Protein AF-A0A963FHF5-F1 (afdb_monomer_lite)

Structure (mmCIF, N/CA/C/O backbone):
data_AF-A0A963FHF5-F1
#
_entry.id   AF-A0A963FHF5-F1
#
loop_
_atom_site.group_PDB
_atom_site.id
_atom_site.type_symbol
_atom_site.label_atom_id
_atom_site.label_alt_id
_atom_site.label_comp_id
_atom_site.label_asym_id
_atom_site.label_entity_id
_atom_site.label_seq_id
_atom_site.pdbx_PDB_ins_code
_atom_site.Cartn_x
_atom_site.Cartn_y
_atom_site.Cartn_z
_atom_site.occupancy
_atom_site.B_iso_or_equiv
_atom_site.auth_seq_id
_atom_site.auth_comp_id
_atom_site.auth_asym_id
_atom_site.auth_atom_id
_atom_site.pdbx_PDB_model_num
ATOM 1 N N . GLN A 1 1 ? -2.229 -3.107 -18.984 1.00 86.12 1 GLN A N 1
ATOM 2 C CA . GLN A 1 1 ? -1.618 -2.861 -20.307 1.00 86.12 1 GLN A CA 1
ATOM 3 C C . GLN A 1 1 ? -2.507 -1.988 -21.188 1.00 86.12 1 GLN A C 1
ATOM 5 O O . GLN A 1 1 ? -2.006 -0.973 -21.640 1.00 86.12 1 GLN A O 1
ATOM 10 N N . SER A 1 2 ? -3.808 -2.278 -21.347 1.00 92.94 2 SER A N 1
ATOM 11 C CA . SER A 1 2 ? -4.720 -1.507 -22.222 1.00 92.94 2 SER A CA 1
ATOM 12 C C . SER A 1 2 ? -4.645 0.017 -22.055 1.00 92.94 2 SER A C 1
ATOM 14 O O . SER A 1 2 ? -4.390 0.707 -23.026 1.00 92.94 2 SER A O 1
ATOM 16 N N . VAL A 1 3 ? -4.730 0.542 -20.825 1.00 92.06 3 VAL A N 1
ATOM 17 C CA . VAL A 1 3 ? -4.651 2.000 -20.576 1.00 92.06 3 VAL A CA 1
ATOM 18 C C . VAL A 1 3 ? -3.337 2.621 -21.073 1.00 92.06 3 VAL A C 1
ATOM 20 O O . VAL A 1 3 ? -3.335 3.737 -21.578 1.00 92.06 3 VAL A O 1
ATOM 23 N N . ALA A 1 4 ? -2.213 1.910 -20.944 1.00 93.94 4 ALA A N 1
ATOM 24 C CA . ALA A 1 4 ? -0.923 2.398 -21.427 1.00 93.94 4 ALA A CA 1
ATOM 25 C C . ALA A 1 4 ? -0.841 2.334 -22.962 1.00 93.94 4 ALA A C 1
ATOM 27 O O . ALA A 1 4 ? -0.372 3.284 -23.582 1.00 93.94 4 ALA A O 1
ATOM 28 N N . HIS A 1 5 ? -1.368 1.269 -23.570 1.00 94.81 5 HIS A N 1
ATOM 29 C CA . HIS A 1 5 ? -1.473 1.155 -25.024 1.00 94.81 5 HIS A CA 1
ATOM 30 C C . HIS A 1 5 ? -2.346 2.266 -25.627 1.00 94.81 5 HIS A C 1
ATOM 32 O O . HIS A 1 5 ? -1.937 2.924 -26.579 1.00 94.81 5 HIS A O 1
ATOM 38 N N . ASP A 1 6 ? -3.507 2.540 -25.031 1.00 96.25 6 ASP A N 1
ATOM 39 C CA . ASP A 1 6 ? -4.416 3.604 -25.476 1.00 96.25 6 ASP A CA 1
ATOM 40 C C . ASP A 1 6 ? -3.791 5.002 -25.323 1.00 96.25 6 ASP A C 1
ATOM 42 O O . ASP A 1 6 ? -4.096 5.912 -26.091 1.00 96.25 6 ASP A O 1
ATOM 46 N N . ALA A 1 7 ? -2.868 5.164 -24.369 1.00 94.81 7 ALA A N 1
ATOM 47 C CA . ALA A 1 7 ? -2.055 6.367 -24.202 1.00 94.81 7 ALA A CA 1
ATOM 48 C C . ALA A 1 7 ? -0.838 6.435 -25.154 1.00 94.81 7 ALA A C 1
ATOM 50 O O . ALA A 1 7 ? -0.052 7.379 -25.069 1.00 94.81 7 ALA A O 1
ATOM 51 N N . GLY A 1 8 ? -0.673 5.463 -26.057 1.00 96.56 8 GLY A N 1
ATOM 52 C CA . GLY A 1 8 ? 0.384 5.431 -27.071 1.00 96.56 8 GLY A CA 1
ATOM 53 C C . GLY A 1 8 ? 1.693 4.773 -26.628 1.00 96.56 8 GLY A C 1
ATOM 54 O O . GLY A 1 8 ? 2.691 4.881 -27.339 1.00 96.56 8 GLY A O 1
ATOM 55 N N . PHE A 1 9 ? 1.721 4.098 -25.476 1.00 95.38 9 PHE A N 1
ATOM 56 C CA . PHE A 1 9 ? 2.896 3.350 -25.033 1.00 95.38 9 PHE A CA 1
ATOM 57 C C . PHE A 1 9 ? 2.914 1.943 -25.624 1.00 95.38 9 PHE A C 1
ATOM 59 O O . PHE A 1 9 ? 1.906 1.236 -25.635 1.00 95.38 9 PHE A O 1
ATOM 66 N N . TYR A 1 10 ? 4.102 1.491 -26.018 1.00 95.00 10 TYR A N 1
ATOM 67 C CA . TYR A 1 10 ? 4.340 0.075 -26.256 1.00 95.00 10 TYR A CA 1
ATOM 68 C C . TYR A 1 10 ? 4.416 -0.645 -24.913 1.00 95.00 10 TYR A C 1
ATOM 70 O O . TYR A 1 10 ? 5.153 -0.236 -24.016 1.00 95.00 10 TYR A O 1
ATOM 78 N N . THR A 1 11 ? 3.625 -1.702 -24.762 1.00 95.44 11 THR A N 1
ATOM 79 C CA . THR A 1 11 ? 3.598 -2.500 -23.538 1.00 95.44 11 THR A CA 1
ATOM 80 C C . THR A 1 11 ? 3.997 -3.922 -23.840 1.00 95.44 11 THR A C 1
ATOM 82 O O . THR A 1 11 ? 3.507 -4.496 -24.809 1.00 95.44 11 THR A O 1
ATOM 85 N N . ASP A 1 12 ? 4.770 -4.507 -22.939 1.00 95.25 12 ASP A N 1
ATOM 86 C CA . ASP A 1 12 ? 5.044 -5.934 -22.922 1.00 95.25 12 ASP A CA 1
ATOM 87 C C . ASP A 1 12 ? 4.744 -6.521 -21.533 1.00 95.25 12 ASP A C 1
ATOM 89 O O . ASP A 1 12 ? 4.427 -5.783 -20.589 1.00 95.25 12 ASP A O 1
ATOM 93 N N . PHE A 1 13 ? 4.750 -7.846 -21.422 1.00 94.88 13 PHE A N 1
ATOM 94 C CA . PHE A 1 13 ? 4.593 -8.588 -20.179 1.00 94.88 13 PHE A CA 1
ATOM 95 C C . PHE A 1 13 ? 5.625 -9.711 -20.112 1.00 94.88 13 PHE A C 1
ATOM 97 O O . PHE A 1 13 ? 5.754 -10.507 -21.037 1.00 94.88 13 PHE A O 1
ATOM 104 N N . CYS A 1 14 ? 6.282 -9.824 -18.965 1.00 95.81 14 CYS A N 1
ATOM 105 C CA . CYS A 1 14 ? 7.070 -10.992 -18.605 1.00 95.81 14 CYS A CA 1
ATOM 106 C C . CYS A 1 14 ? 6.878 -11.296 -17.118 1.00 95.81 14 CYS A C 1
ATOM 108 O O . CYS A 1 14 ? 6.467 -10.425 -16.336 1.00 95.81 14 CYS A O 1
ATOM 110 N N . PHE A 1 15 ? 7.139 -12.541 -16.736 1.00 96.06 15 PHE A N 1
ATOM 111 C CA . PHE A 1 15 ? 7.211 -12.915 -15.331 1.00 96.06 15 PHE A CA 1
ATOM 112 C C . PHE A 1 15 ? 8.485 -12.343 -14.693 1.00 96.06 15 PHE A C 1
ATOM 114 O O . PHE A 1 15 ? 9.430 -11.958 -15.377 1.00 96.06 15 PHE A O 1
ATOM 121 N N . MET A 1 16 ? 8.503 -12.238 -13.361 1.00 91.75 16 MET A N 1
ATOM 122 C CA . MET A 1 16 ? 9.618 -11.604 -12.645 1.00 91.75 16 MET A CA 1
ATOM 123 C C . MET A 1 16 ? 10.953 -12.325 -12.875 1.00 91.75 16 MET A C 1
ATOM 125 O O . MET A 1 16 ? 11.986 -11.674 -12.966 1.00 91.75 16 MET A O 1
ATOM 129 N N . ASP A 1 17 ? 10.930 -13.651 -12.992 1.00 93.19 17 ASP A N 1
ATOM 130 C CA . ASP A 1 17 ? 12.099 -14.499 -13.247 1.00 93.19 17 ASP A CA 1
ATOM 131 C C . ASP A 1 17 ? 12.639 -14.388 -14.681 1.00 93.19 17 ASP A C 1
ATOM 133 O O . ASP A 1 17 ? 13.775 -14.773 -14.947 1.00 93.19 17 ASP A O 1
ATOM 137 N N . GLU A 1 18 ? 11.850 -13.826 -15.595 1.00 96.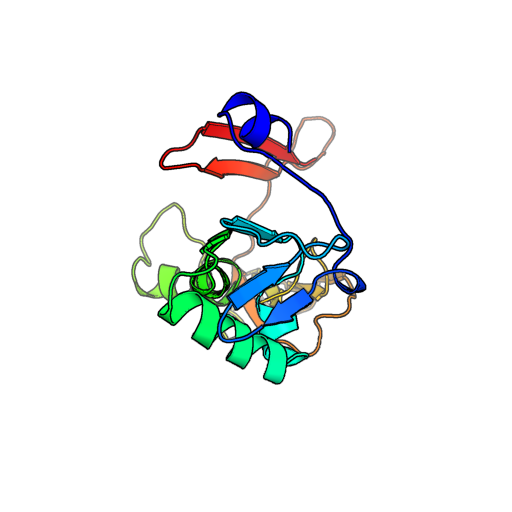62 18 GLU A N 1
ATOM 138 C CA . GLU A 1 18 ? 12.254 -13.540 -16.973 1.00 96.62 18 GLU A CA 1
ATOM 139 C C . GLU A 1 18 ? 12.808 -12.113 -17.138 1.00 96.62 18 GLU A C 1
ATOM 141 O O . GLU A 1 18 ? 13.397 -11.800 -18.175 1.00 96.62 18 GLU A O 1
ATOM 146 N N . ALA A 1 19 ? 12.610 -11.237 -16.146 1.00 96.31 19 ALA A N 1
ATOM 147 C CA . ALA A 1 19 ? 13.075 -9.858 -16.195 1.00 96.31 19 ALA A CA 1
ATOM 148 C C . ALA A 1 19 ? 14.598 -9.785 -16.007 1.00 96.31 19 ALA A C 1
ATOM 150 O O . ALA A 1 19 ? 15.161 -10.295 -15.037 1.00 96.31 19 ALA A O 1
ATOM 151 N N . GLY A 1 20 ? 15.271 -9.104 -16.933 1.00 96.88 20 GLY A N 1
ATOM 152 C CA . GLY A 1 20 ? 16.695 -8.806 -16.840 1.00 96.88 20 GLY A CA 1
ATOM 153 C C . GLY A 1 20 ? 16.937 -7.490 -16.110 1.00 96.88 20 GLY A C 1
ATOM 154 O O . GLY A 1 20 ? 16.198 -6.523 -16.290 1.00 96.88 20 GLY A O 1
ATOM 155 N N . PHE A 1 21 ? 18.008 -7.419 -15.324 1.00 97.12 21 PHE A N 1
ATOM 156 C CA . PHE A 1 21 ? 18.410 -6.192 -14.645 1.00 97.12 21 PHE A CA 1
ATOM 157 C C . PHE A 1 21 ? 19.893 -5.932 -14.891 1.00 97.12 21 PHE A C 1
ATOM 159 O O . PHE A 1 21 ? 20.732 -6.788 -14.621 1.00 97.12 21 PHE A O 1
ATOM 166 N N . ASP A 1 22 ? 20.220 -4.733 -15.359 1.00 96.50 22 ASP A N 1
ATOM 167 C CA . ASP A 1 22 ? 21.590 -4.255 -15.491 1.00 96.50 22 ASP A CA 1
ATOM 168 C C . ASP A 1 22 ? 21.706 -2.868 -14.854 1.00 96.50 22 ASP A C 1
ATOM 170 O O . ASP A 1 22 ? 20.957 -1.943 -15.168 1.00 96.50 22 ASP A O 1
ATOM 174 N N . GLN A 1 23 ? 22.655 -2.719 -13.932 1.00 94.56 23 GLN A N 1
ATOM 175 C CA . GLN A 1 23 ? 22.827 -1.498 -13.141 1.00 94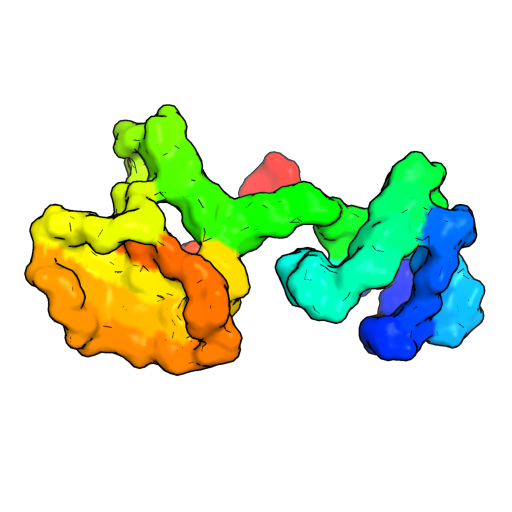.56 23 GLN A CA 1
ATOM 176 C C . GLN A 1 23 ? 23.255 -0.262 -13.957 1.00 94.56 23 GLN A C 1
ATOM 178 O O . GLN A 1 23 ? 23.197 0.858 -13.441 1.00 94.56 23 GLN A O 1
ATOM 183 N N . GLU A 1 24 ? 23.738 -0.450 -15.186 1.00 93.62 24 GLU A N 1
ATOM 184 C CA . GLU A 1 24 ? 24.128 0.625 -16.097 1.00 93.62 24 GLU A CA 1
ATOM 185 C C . GLU A 1 24 ? 23.057 0.875 -17.156 1.00 93.62 24 GLU A C 1
ATOM 187 O O . GLU A 1 24 ? 22.726 2.033 -17.416 1.00 93.62 24 GLU A O 1
ATOM 192 N N . ALA A 1 25 ? 22.501 -0.194 -17.728 1.00 95.25 25 ALA A N 1
ATOM 193 C CA . ALA A 1 25 ? 21.616 -0.114 -18.878 1.00 95.25 25 ALA A CA 1
ATOM 194 C C . ALA A 1 25 ? 20.123 -0.026 -18.518 1.00 95.25 25 ALA A C 1
ATOM 196 O O . ALA A 1 25 ? 19.418 0.725 -19.182 1.00 95.25 25 ALA A O 1
ATOM 197 N N . GLY A 1 26 ? 19.638 -0.695 -17.463 1.00 97.69 26 GLY A N 1
ATOM 198 C CA . GLY A 1 26 ? 18.233 -0.630 -17.033 1.00 97.69 26 GLY A CA 1
ATOM 199 C C . GLY A 1 26 ? 17.566 -1.990 -16.809 1.00 97.69 26 GLY A C 1
ATOM 200 O O . GLY A 1 26 ? 18.222 -2.978 -16.477 1.00 97.69 26 GLY A O 1
ATOM 201 N N . VAL A 1 27 ? 16.239 -2.023 -16.943 1.00 97.94 27 VAL A N 1
ATOM 202 C CA . VAL A 1 27 ? 15.424 -3.246 -16.830 1.00 97.94 27 VAL A CA 1
ATOM 203 C C . VAL A 1 27 ? 15.053 -3.751 -18.217 1.00 97.94 27 VAL A C 1
ATOM 205 O O . VAL A 1 27 ? 14.668 -2.960 -19.074 1.00 97.94 27 VAL A O 1
ATOM 208 N N . PHE A 1 28 ? 15.119 -5.061 -18.423 1.00 98.00 28 PHE A N 1
ATOM 209 C CA . PHE A 1 28 ? 14.851 -5.715 -19.698 1.00 98.00 28 PHE A CA 1
ATOM 210 C C . PHE A 1 28 ? 13.722 -6.732 -19.570 1.00 98.00 28 PHE A C 1
ATOM 212 O O . PHE A 1 28 ? 13.580 -7.386 -18.536 1.00 98.00 28 PHE A O 1
ATOM 219 N N . ASN A 1 29 ? 12.930 -6.885 -20.628 1.00 96.81 29 ASN A N 1
ATOM 220 C CA . ASN A 1 29 ? 11.989 -7.999 -20.737 1.00 96.81 29 ASN A CA 1
ATOM 221 C C . ASN A 1 29 ? 12.710 -9.309 -21.112 1.00 96.81 29 ASN A C 1
ATOM 223 O O . ASN A 1 29 ? 13.925 -9.344 -21.335 1.00 96.81 29 ASN A O 1
ATOM 227 N N . ARG A 1 30 ? 11.927 -10.382 -21.252 1.00 96.81 30 ARG A N 1
ATOM 228 C CA . ARG A 1 30 ? 12.402 -11.708 -21.672 1.00 96.81 30 ARG A CA 1
ATOM 229 C C . ARG A 1 30 ? 13.191 -11.689 -22.987 1.00 96.81 30 ARG A C 1
ATOM 231 O O . ARG A 1 30 ? 14.154 -12.437 -23.137 1.00 96.81 30 ARG A O 1
ATOM 238 N N . ASP A 1 31 ? 12.810 -10.813 -23.912 1.00 96.69 31 ASP A N 1
ATOM 239 C CA . ASP A 1 31 ? 13.404 -10.700 -25.247 1.00 96.69 31 ASP A CA 1
ATOM 240 C C . ASP A 1 31 ? 14.592 -9.713 -25.287 1.00 96.69 31 ASP A C 1
ATOM 242 O O . ASP A 1 31 ? 15.032 -9.306 -26.363 1.00 96.69 31 ASP A O 1
ATOM 246 N N . GLN A 1 32 ? 15.135 -9.338 -24.118 1.00 95.94 32 GLN A N 1
ATOM 247 C CA . GLN A 1 32 ? 16.272 -8.418 -23.953 1.00 95.94 32 GLN A CA 1
ATOM 248 C C . GLN A 1 32 ? 16.011 -6.999 -24.484 1.00 95.94 32 GLN A C 1
ATOM 250 O O . GLN A 1 32 ? 16.934 -6.274 -24.862 1.00 95.94 32 GLN A O 1
ATOM 255 N N . GLN A 1 33 ? 14.750 -6.571 -24.498 1.00 96.69 33 GLN A N 1
ATOM 256 C CA . GLN A 1 33 ? 14.358 -5.209 -24.844 1.00 96.69 33 GLN A CA 1
ATOM 257 C C . GLN A 1 33 ? 14.338 -4.338 -23.590 1.00 96.69 33 GLN A C 1
ATOM 259 O O . GLN A 1 33 ? 13.737 -4.705 -22.579 1.00 96.69 33 GLN A O 1
ATOM 264 N N . LEU A 1 34 ? 14.995 -3.179 -23.669 1.00 97.19 34 LEU A N 1
ATOM 265 C CA . LEU A 1 34 ? 15.043 -2.200 -22.586 1.00 97.19 34 LEU A CA 1
ATOM 266 C C . LEU A 1 34 ? 13.650 -1.614 -22.326 1.00 97.19 34 LEU A C 1
ATOM 268 O O . LEU A 1 34 ? 12.965 -1.177 -23.250 1.00 97.19 34 LEU A O 1
ATOM 272 N N . ALA A 1 35 ? 13.268 -1.550 -21.057 1.00 96.69 35 ALA A N 1
ATOM 273 C CA . ALA A 1 35 ? 12.057 -0.892 -20.605 1.00 96.69 35 ALA A CA 1
ATOM 274 C C . ALA A 1 35 ? 12.357 0.552 -20.175 1.00 96.69 35 ALA A C 1
ATOM 276 O O . ALA A 1 35 ? 13.050 0.781 -19.182 1.00 96.69 35 ALA A O 1
ATOM 277 N N . ASP A 1 36 ? 11.760 1.536 -20.854 1.00 95.81 36 ASP A N 1
ATOM 278 C CA . ASP A 1 36 ? 11.768 2.933 -20.389 1.00 95.81 36 ASP A CA 1
ATOM 279 C C . ASP A 1 36 ? 11.003 3.082 -19.063 1.00 95.81 36 ASP A C 1
ATOM 281 O O . ASP A 1 36 ? 11.359 3.881 -18.190 1.00 95.81 36 ASP A O 1
ATOM 285 N N . PHE A 1 37 ? 9.942 2.284 -18.904 1.00 96.88 37 PHE A N 1
ATOM 286 C CA . PHE A 1 37 ? 9.109 2.210 -17.712 1.00 96.88 37 PHE A CA 1
ATOM 287 C C . PHE A 1 37 ? 8.936 0.759 -17.282 1.00 96.88 37 PHE A C 1
ATOM 289 O O . PHE A 1 37 ? 8.488 -0.077 -18.064 1.00 96.88 37 PHE A O 1
ATOM 296 N N . TRP A 1 38 ? 9.208 0.475 -16.013 1.00 96.81 38 TRP A N 1
ATOM 297 C CA . TRP A 1 38 ? 8.956 -0.832 -15.423 1.00 96.81 38 TRP A CA 1
ATOM 298 C C . TRP A 1 38 ? 7.818 -0.744 -14.410 1.00 96.81 38 TRP A C 1
ATOM 300 O O . TRP A 1 38 ? 7.960 -0.149 -13.337 1.00 96.81 38 TRP A O 1
ATOM 310 N N . PHE A 1 39 ? 6.673 -1.323 -14.776 1.00 96.06 39 PHE A N 1
ATOM 311 C CA . PHE A 1 39 ? 5.534 -1.516 -13.885 1.00 96.06 39 PHE A CA 1
ATOM 312 C C . PHE A 1 39 ? 5.570 -2.922 -13.289 1.00 96.06 39 PHE A C 1
ATOM 314 O O . PHE A 1 39 ? 5.674 -3.899 -14.028 1.00 96.06 39 PHE A O 1
ATOM 321 N N . LYS A 1 40 ? 5.431 -3.032 -11.963 1.00 94.44 40 LYS A N 1
ATOM 322 C CA . LYS A 1 40 ? 5.455 -4.323 -11.263 1.00 94.44 40 LYS A CA 1
ATOM 323 C C . LYS A 1 40 ? 4.316 -4.468 -10.263 1.00 94.44 40 LYS A C 1
ATOM 325 O O . LYS A 1 40 ? 3.950 -3.523 -9.566 1.00 94.44 40 LYS A O 1
ATOM 330 N N . LEU A 1 41 ? 3.830 -5.701 -10.142 1.00 92.88 41 LEU A N 1
ATOM 331 C CA . LEU A 1 41 ? 2.948 -6.122 -9.050 1.00 92.88 41 LEU A CA 1
ATOM 332 C C . LEU A 1 41 ? 3.727 -6.700 -7.865 1.00 92.88 41 LEU A C 1
ATOM 334 O O . LEU A 1 41 ? 3.167 -6.829 -6.780 1.00 92.88 41 LEU A O 1
ATOM 338 N N . TYR A 1 42 ? 5.016 -7.001 -8.053 1.00 92.62 42 TYR A N 1
ATOM 339 C CA . TYR A 1 42 ? 5.855 -7.507 -6.978 1.00 92.62 42 TYR A CA 1
ATOM 340 C C . TYR A 1 42 ? 6.125 -6.401 -5.937 1.00 92.62 42 TYR A C 1
ATOM 342 O O . TYR A 1 42 ? 6.576 -5.304 -6.314 1.00 92.62 42 TYR A O 1
ATOM 350 N N . PRO A 1 43 ? 5.806 -6.634 -4.653 1.00 92.50 43 PRO A N 1
ATOM 351 C CA . PRO A 1 43 ? 5.873 -5.624 -3.601 1.00 92.50 43 PRO A CA 1
ATOM 352 C C . PRO A 1 43 ? 7.259 -5.010 -3.403 1.00 92.50 43 PRO A C 1
ATOM 354 O O . PRO A 1 43 ? 8.273 -5.648 -3.650 1.00 92.50 43 PRO A O 1
ATOM 357 N N . TRP A 1 44 ? 7.325 -3.751 -2.962 1.00 94.69 44 TRP A N 1
ATOM 358 C CA . TRP A 1 44 ? 8.621 -3.123 -2.677 1.00 94.69 44 TRP A CA 1
ATOM 359 C C . TRP A 1 44 ? 9.255 -3.670 -1.396 1.00 94.69 44 TRP A C 1
ATOM 361 O O . TRP A 1 44 ? 10.475 -3.766 -1.333 1.00 94.69 44 TRP A O 1
ATOM 371 N N . GLU A 1 45 ? 8.449 -4.025 -0.392 1.00 93.06 45 GLU A N 1
ATOM 372 C CA . GLU A 1 45 ? 8.943 -4.597 0.862 1.00 93.06 45 GLU A CA 1
ATOM 373 C C . GLU A 1 45 ? 9.604 -5.952 0.648 1.00 93.06 45 GLU A C 1
ATOM 375 O O . GLU A 1 45 ? 10.653 -6.169 1.236 1.00 93.06 45 GLU A O 1
ATOM 380 N N . ASP A 1 46 ? 9.048 -6.797 -0.224 1.00 92.38 46 ASP A N 1
ATOM 381 C CA . ASP A 1 46 ? 9.570 -8.138 -0.482 1.00 92.38 46 ASP A CA 1
ATOM 382 C C . ASP A 1 46 ? 10.930 -8.027 -1.186 1.00 92.38 46 ASP A C 1
ATOM 384 O O . ASP A 1 46 ? 11.895 -8.654 -0.762 1.00 92.38 46 ASP A O 1
ATOM 388 N N . ILE A 1 47 ? 11.065 -7.123 -2.171 1.00 94.38 47 ILE A N 1
ATOM 389 C CA . ILE A 1 47 ? 12.374 -6.809 -2.781 1.00 94.38 47 ILE A CA 1
ATOM 390 C C . ILE A 1 47 ? 13.353 -6.320 -1.705 1.00 94.38 47 ILE A C 1
ATOM 392 O O . ILE A 1 47 ? 14.493 -6.771 -1.650 1.00 94.38 47 ILE A O 1
ATOM 396 N N . ALA A 1 48 ? 12.914 -5.417 -0.824 1.00 92.38 48 ALA A N 1
ATOM 397 C CA . ALA A 1 48 ? 13.774 -4.835 0.202 1.00 92.38 48 ALA A CA 1
ATOM 398 C C . ALA A 1 48 ? 14.209 -5.834 1.286 1.00 92.38 48 ALA A C 1
ATOM 400 O O . ALA A 1 48 ? 15.303 -5.685 1.833 1.00 92.38 48 ALA A O 1
ATOM 401 N N . SER A 1 49 ? 13.371 -6.817 1.626 1.00 90.44 49 SER A N 1
ATOM 402 C CA . SER A 1 49 ? 13.679 -7.812 2.656 1.00 90.44 49 SER A CA 1
ATOM 403 C C . SER A 1 49 ? 14.378 -9.056 2.125 1.00 90.44 49 SER A C 1
ATOM 405 O O . SER A 1 49 ? 15.154 -9.653 2.869 1.00 90.44 49 SER A O 1
ATOM 407 N N . GLU A 1 50 ? 14.108 -9.451 0.882 1.00 91.94 50 GLU A N 1
ATOM 408 C CA . GLU A 1 50 ? 14.538 -10.745 0.338 1.00 91.94 50 GLU A CA 1
ATOM 409 C C . GLU A 1 50 ? 15.615 -10.600 -0.747 1.00 91.94 50 GLU A C 1
ATOM 411 O O . GLU A 1 50 ? 16.483 -11.460 -0.856 1.00 91.94 50 GLU A O 1
ATOM 416 N N . GLU A 1 51 ? 15.644 -9.482 -1.482 1.00 93.88 51 GLU A N 1
ATOM 417 C CA . GLU A 1 51 ? 16.457 -9.310 -2.694 1.00 93.88 51 GLU A CA 1
ATOM 418 C C . GLU A 1 51 ? 17.365 -8.066 -2.618 1.00 93.88 51 GLU A C 1
ATOM 420 O O . GLU A 1 51 ? 17.258 -7.111 -3.395 1.00 93.88 51 GLU A O 1
ATOM 425 N N . LEU A 1 52 ? 18.303 -8.061 -1.663 1.00 93.31 52 LEU A N 1
ATOM 426 C CA . LEU A 1 52 ? 19.157 -6.895 -1.384 1.00 93.31 52 LEU A CA 1
ATOM 427 C C . LEU A 1 52 ? 20.003 -6.445 -2.589 1.00 93.31 52 LEU A C 1
ATOM 429 O O . LEU A 1 52 ? 20.182 -5.242 -2.800 1.00 93.31 52 LEU A O 1
ATOM 433 N N . GLU A 1 53 ? 20.529 -7.385 -3.379 1.00 94.56 53 GLU A N 1
ATOM 434 C CA . GLU A 1 53 ? 21.310 -7.043 -4.574 1.00 94.56 53 GLU A CA 1
ATOM 435 C C . GLU A 1 53 ? 20.431 -6.411 -5.656 1.00 94.56 53 GLU A C 1
ATOM 437 O O . GLU A 1 53 ? 20.813 -5.386 -6.226 1.00 94.56 53 GLU A O 1
ATOM 442 N N . LEU A 1 54 ? 19.218 -6.936 -5.865 1.00 95.06 54 LEU A N 1
ATOM 443 C CA . LEU A 1 54 ? 18.249 -6.323 -6.769 1.00 95.06 54 LEU A CA 1
ATOM 444 C C . LEU A 1 54 ? 17.912 -4.901 -6.310 1.00 95.06 54 LEU A C 1
ATOM 446 O O . LEU A 1 54 ? 17.950 -3.978 -7.118 1.00 95.06 54 LEU A O 1
ATOM 450 N N . CYS A 1 55 ? 17.681 -4.678 -5.013 1.00 95.38 55 CYS A N 1
ATOM 451 C CA . CYS A 1 55 ? 17.478 -3.334 -4.465 1.00 95.38 55 CYS A CA 1
ATOM 452 C C . CYS A 1 55 ? 18.601 -2.354 -4.842 1.00 95.38 55 CYS A C 1
ATOM 454 O O . CYS A 1 55 ? 18.316 -1.244 -5.297 1.00 95.38 55 CYS A O 1
ATOM 456 N N . ARG A 1 56 ? 19.869 -2.759 -4.698 1.00 94.88 56 ARG A N 1
ATOM 457 C CA . ARG A 1 56 ? 21.030 -1.923 -5.062 1.00 94.88 56 ARG A CA 1
ATOM 458 C C . ARG A 1 56 ? 21.109 -1.661 -6.562 1.00 94.88 56 ARG A C 1
ATOM 460 O O . ARG A 1 56 ? 21.489 -0.569 -6.981 1.00 94.88 56 ARG A O 1
ATOM 467 N N . MET A 1 57 ? 20.769 -2.651 -7.383 1.00 96.12 57 MET A N 1
ATOM 468 C CA . MET A 1 57 ? 20.718 -2.475 -8.833 1.00 96.12 57 MET A CA 1
ATOM 469 C C . MET A 1 57 ? 19.625 -1.482 -9.223 1.00 96.12 57 MET A C 1
ATOM 471 O O . MET A 1 57 ? 19.894 -0.547 -9.974 1.00 96.12 57 MET A O 1
ATOM 475 N N . LEU A 1 58 ? 18.423 -1.626 -8.656 1.00 96.00 58 LEU A N 1
ATOM 476 C CA . LEU A 1 58 ? 17.307 -0.714 -8.893 1.00 96.00 58 LEU A CA 1
ATOM 477 C C . LEU A 1 58 ? 17.647 0.721 -8.461 1.00 96.00 58 LEU A C 1
ATOM 479 O O . LEU A 1 58 ? 17.335 1.660 -9.186 1.00 96.00 58 LEU A O 1
ATOM 483 N N . GLU A 1 59 ? 18.341 0.914 -7.338 1.00 95.50 59 GLU A N 1
ATOM 484 C CA . GLU A 1 59 ? 18.828 2.235 -6.912 1.00 95.50 59 GLU A CA 1
ATOM 485 C C . GLU A 1 59 ? 19.738 2.886 -7.969 1.00 95.50 59 GLU A C 1
ATOM 487 O O . GLU A 1 59 ? 19.546 4.052 -8.334 1.00 95.50 59 GLU A O 1
ATOM 492 N N . LYS A 1 60 ? 20.708 2.132 -8.504 1.00 96.69 60 LYS A N 1
ATOM 493 C CA . LYS A 1 60 ? 21.626 2.623 -9.545 1.00 96.69 60 LYS A CA 1
ATOM 494 C C . LYS A 1 60 ? 20.890 2.947 -10.845 1.00 96.69 60 LYS A C 1
ATOM 496 O O . LYS A 1 60 ? 21.124 4.011 -11.418 1.00 96.69 60 LYS A O 1
ATOM 501 N N . ILE A 1 61 ? 19.969 2.077 -11.265 1.00 97.44 61 ILE A N 1
ATOM 502 C CA . ILE A 1 61 ? 19.110 2.283 -12.440 1.00 97.44 61 ILE A CA 1
ATOM 503 C C . ILE A 1 61 ? 18.282 3.566 -12.276 1.00 97.44 61 ILE A C 1
ATOM 505 O O . ILE A 1 61 ? 18.290 4.423 -13.160 1.00 97.44 61 ILE A O 1
ATOM 509 N N . ALA A 1 62 ? 17.633 3.751 -11.120 1.00 95.00 62 ALA A N 1
ATOM 510 C CA . ALA A 1 62 ? 16.834 4.943 -10.837 1.00 95.00 62 ALA A CA 1
ATOM 511 C C . ALA A 1 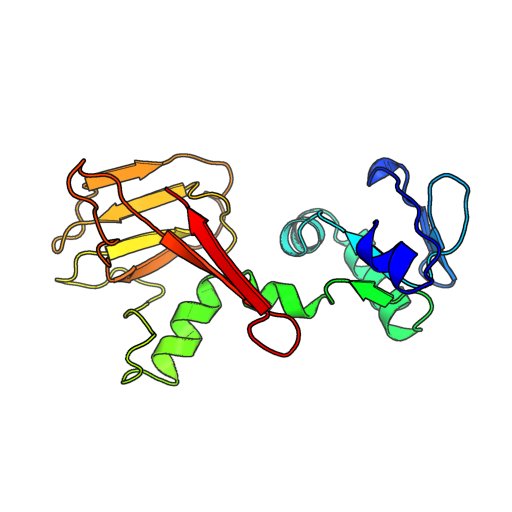62 ? 17.675 6.224 -10.839 1.00 95.00 62 ALA A C 1
ATOM 513 O O . ALA A 1 62 ? 17.252 7.234 -11.398 1.00 95.00 62 ALA A O 1
ATOM 514 N N . THR A 1 63 ? 18.870 6.181 -10.242 1.00 94.44 63 THR A N 1
ATOM 515 C CA . THR A 1 63 ? 19.785 7.332 -10.161 1.00 94.44 63 THR A CA 1
ATOM 516 C C . THR A 1 63 ? 20.278 7.764 -11.541 1.00 94.44 63 THR A C 1
ATOM 518 O O . THR A 1 63 ? 20.426 8.957 -11.800 1.00 94.44 63 THR A O 1
ATOM 521 N N . ARG A 1 64 ? 20.511 6.805 -12.445 1.00 94.31 64 ARG A N 1
ATOM 522 C CA . ARG A 1 64 ? 20.890 7.081 -13.840 1.00 94.31 64 ARG A CA 1
ATOM 523 C C . ARG A 1 64 ? 19.707 7.525 -14.699 1.00 94.31 64 ARG A C 1
ATOM 525 O O . ARG A 1 64 ? 19.908 8.245 -15.671 1.00 94.31 64 ARG A O 1
ATOM 532 N N . GLY A 1 65 ? 18.493 7.100 -14.350 1.00 93.25 65 GLY A N 1
ATOM 533 C CA . GLY A 1 65 ? 17.271 7.412 -15.087 1.00 93.25 65 GLY A CA 1
ATOM 534 C C . GLY A 1 65 ? 17.084 6.595 -16.368 1.00 93.25 65 GLY A C 1
ATOM 535 O O . GLY A 1 65 ? 16.308 7.015 -17.222 1.00 93.25 65 GLY A O 1
ATOM 536 N N . SER A 1 66 ? 17.776 5.457 -16.507 1.00 93.56 66 SER A N 1
ATOM 537 C CA . SER A 1 66 ? 17.660 4.573 -17.677 1.00 93.56 66 SER A CA 1
ATOM 538 C C . SER A 1 66 ? 16.323 3.827 -17.739 1.00 93.56 66 SER A C 1
ATOM 540 O O . SER A 1 66 ? 15.781 3.639 -18.821 1.00 93.56 66 SER A O 1
ATOM 542 N N . THR A 1 67 ? 15.746 3.487 -16.583 1.00 97.56 67 THR A N 1
ATOM 543 C CA . THR A 1 67 ? 14.378 2.963 -16.457 1.00 97.56 67 THR A CA 1
ATOM 544 C C . THR A 1 67 ? 13.652 3.684 -15.323 1.00 97.56 67 THR A C 1
ATOM 546 O O . THR A 1 67 ? 14.202 3.882 -14.237 1.00 97.56 67 THR A O 1
ATOM 549 N N . ARG A 1 68 ? 12.386 4.050 -15.541 1.00 96.88 68 ARG A N 1
ATOM 550 C CA . ARG A 1 68 ? 11.503 4.645 -14.526 1.00 96.88 68 ARG A CA 1
ATOM 551 C C . ARG A 1 68 ? 10.604 3.588 -13.888 1.00 96.88 68 ARG A C 1
ATOM 553 O O . ARG A 1 68 ? 9.914 2.851 -14.585 1.00 96.88 68 ARG A O 1
ATOM 560 N N . PHE A 1 69 ? 10.554 3.541 -12.559 1.00 97.06 69 PHE A N 1
ATOM 561 C CA . PHE A 1 69 ? 9.749 2.550 -11.837 1.00 97.06 69 PHE A CA 1
ATOM 562 C C . PHE A 1 69 ? 8.343 3.043 -11.518 1.00 97.06 69 PHE A C 1
ATOM 564 O O . PHE A 1 69 ? 8.168 4.126 -10.957 1.00 97.06 69 PHE A O 1
ATOM 571 N N . LEU A 1 70 ? 7.351 2.203 -11.814 1.00 94.81 70 LEU A N 1
ATOM 572 C CA . LEU A 1 70 ? 5.939 2.454 -11.559 1.00 94.81 70 LEU A CA 1
ATOM 573 C C . LEU A 1 70 ? 5.361 1.338 -10.664 1.00 94.81 70 LEU A C 1
ATOM 575 O O . LEU A 1 70 ? 5.265 0.183 -11.059 1.00 94.81 70 LEU A O 1
ATOM 579 N N . ASN A 1 71 ? 4.944 1.601 -9.432 1.00 94.06 71 ASN A N 1
ATOM 580 C CA . ASN A 1 71 ? 5.099 2.847 -8.686 1.00 94.06 71 ASN A CA 1
ATOM 581 C C . ASN A 1 71 ? 6.546 3.052 -8.185 1.00 94.06 71 ASN A C 1
ATOM 583 O O . ASN A 1 71 ? 7.239 2.062 -7.928 1.00 94.06 71 ASN A O 1
ATOM 587 N N . PRO A 1 72 ? 6.996 4.304 -7.968 1.00 94.44 72 PRO A N 1
ATOM 588 C CA . PRO A 1 72 ? 8.332 4.585 -7.439 1.00 94.44 72 PRO A CA 1
ATOM 589 C C . PRO A 1 72 ? 8.580 3.965 -6.056 1.00 94.44 72 PRO A C 1
ATOM 591 O O . PRO A 1 72 ? 7.640 3.733 -5.293 1.00 94.44 72 PRO A O 1
ATOM 594 N N . ALA A 1 73 ? 9.849 3.775 -5.686 1.00 94.62 73 ALA A N 1
ATOM 595 C CA . ALA A 1 73 ? 10.238 3.118 -4.432 1.00 94.62 73 ALA A CA 1
ATOM 596 C C . ALA A 1 73 ? 9.662 3.780 -3.165 1.00 94.62 73 ALA A C 1
ATOM 598 O O . ALA A 1 73 ? 9.280 3.082 -2.227 1.00 94.62 73 ALA A O 1
ATOM 599 N N . TYR A 1 74 ? 9.504 5.111 -3.147 1.00 93.88 74 TYR A N 1
ATOM 600 C CA . TYR A 1 74 ? 8.931 5.815 -1.990 1.00 93.88 74 TYR A CA 1
ATOM 601 C C . TYR A 1 74 ? 7.485 5.398 -1.682 1.00 93.88 74 TYR A C 1
ATOM 603 O O . TYR A 1 74 ? 7.016 5.606 -0.563 1.00 93.88 74 TYR A O 1
ATOM 611 N N . THR A 1 75 ? 6.776 4.775 -2.632 1.00 93.56 75 THR A N 1
ATOM 612 C CA . THR A 1 75 ? 5.413 4.281 -2.394 1.00 93.56 75 THR A CA 1
ATOM 613 C C . THR A 1 75 ? 5.337 3.152 -1.371 1.00 93.56 75 THR A C 1
ATOM 615 O O . THR A 1 75 ? 4.275 2.955 -0.783 1.00 93.56 75 THR A O 1
ATOM 618 N N . LEU A 1 76 ? 6.466 2.507 -1.054 1.00 93.44 76 LEU A N 1
ATOM 619 C CA . LEU A 1 76 ? 6.600 1.608 0.092 1.00 93.44 76 LEU A CA 1
ATOM 620 C C . LEU A 1 76 ? 6.105 2.253 1.400 1.00 93.44 76 LEU A C 1
ATOM 622 O O . LEU A 1 76 ? 5.470 1.598 2.227 1.00 93.44 76 LEU A O 1
ATOM 626 N N . LEU A 1 77 ? 6.345 3.556 1.581 1.00 92.81 77 LEU A N 1
ATOM 627 C CA . LEU A 1 77 ? 5.905 4.285 2.772 1.00 92.81 77 LEU A CA 1
ATOM 628 C C . LEU A 1 77 ? 4.378 4.324 2.888 1.00 92.81 77 LEU A C 1
ATOM 630 O O . LEU A 1 77 ? 3.851 4.190 3.990 1.00 92.81 77 LEU A O 1
ATOM 634 N N . PHE A 1 78 ? 3.666 4.455 1.766 1.00 90.38 78 PHE A N 1
ATOM 635 C CA . PHE A 1 78 ? 2.199 4.464 1.744 1.00 90.38 78 PHE A CA 1
ATOM 636 C C . PHE A 1 78 ? 1.594 3.067 1.907 1.00 90.38 78 PHE A C 1
ATOM 638 O O . PHE A 1 78 ? 0.445 2.940 2.321 1.00 90.38 78 PHE A O 1
ATOM 645 N N . GLN A 1 79 ? 2.358 2.018 1.596 1.00 90.62 79 GLN A N 1
ATOM 646 C CA . GLN A 1 79 ? 1.941 0.626 1.790 1.00 90.62 79 GLN A CA 1
ATOM 647 C C . GLN A 1 79 ? 2.041 0.198 3.261 1.00 90.62 79 GLN A C 1
ATOM 649 O O . GLN A 1 79 ? 1.289 -0.669 3.712 1.00 90.62 79 GLN A O 1
ATOM 654 N N . SER A 1 80 ? 2.932 0.829 4.031 1.00 95.44 80 SER A N 1
ATOM 655 C CA . SER A 1 80 ? 3.069 0.561 5.459 1.00 95.44 80 SER A CA 1
ATOM 656 C C . SER A 1 80 ? 1.909 1.144 6.259 1.00 95.44 80 SER A C 1
ATOM 658 O O . SER A 1 80 ? 1.720 2.359 6.336 1.00 95.44 80 SER A O 1
ATOM 660 N N . LYS A 1 81 ? 1.207 0.292 7.012 1.00 96.75 81 LYS A N 1
ATOM 661 C CA . LYS A 1 81 ? 0.219 0.749 8.006 1.00 96.75 81 LYS A CA 1
ATOM 662 C C . LYS A 1 81 ? 0.850 1.545 9.150 1.00 96.75 81 LYS A C 1
ATOM 664 O O . LYS A 1 81 ? 0.123 2.199 9.889 1.00 96.75 81 LYS A O 1
ATOM 669 N N . GLY A 1 82 ? 2.180 1.541 9.286 1.00 96.75 82 GLY A N 1
ATOM 670 C CA . GLY A 1 82 ? 2.882 2.446 10.196 1.00 96.75 82 GLY A CA 1
ATOM 671 C C . GLY A 1 82 ? 2.612 3.920 9.884 1.00 96.75 82 GLY A C 1
ATOM 672 O O . GLY A 1 82 ? 2.533 4.726 10.807 1.00 96.75 82 GLY A O 1
ATOM 673 N N . MET A 1 83 ? 2.358 4.255 8.614 1.00 96.94 83 MET A N 1
ATOM 674 C CA . MET A 1 83 ? 1.965 5.603 8.198 1.00 96.94 83 MET A CA 1
ATOM 675 C C . MET A 1 83 ? 0.683 6.077 8.897 1.00 96.94 83 MET A C 1
ATOM 677 O O . MET A 1 83 ? 0.562 7.255 9.206 1.00 96.94 83 MET A O 1
ATOM 681 N N . LEU A 1 84 ? -0.249 5.171 9.219 1.00 97.38 84 LEU A N 1
ATOM 682 C CA . LEU A 1 84 ? -1.502 5.518 9.901 1.00 97.38 84 LEU A CA 1
ATOM 683 C C . LEU A 1 84 ? -1.249 6.090 11.301 1.00 97.38 84 LEU A C 1
ATOM 685 O O . LEU A 1 84 ? -1.927 7.032 11.701 1.00 97.38 84 LEU A O 1
ATOM 689 N N . LYS A 1 85 ? -0.243 5.567 12.019 1.00 97.44 85 LYS A N 1
ATOM 690 C CA . LYS A 1 85 ? 0.183 6.137 13.304 1.00 97.44 85 LYS A CA 1
ATOM 691 C C . LYS A 1 85 ? 0.728 7.546 13.114 1.00 97.44 85 LYS A C 1
ATOM 693 O O . LYS A 1 85 ? 0.292 8.462 13.795 1.00 97.44 85 LYS A O 1
ATOM 698 N N . ILE A 1 86 ? 1.646 7.718 12.168 1.00 97.88 86 ILE A N 1
ATOM 699 C CA . ILE A 1 86 ? 2.263 9.022 11.910 1.00 97.88 86 ILE A CA 1
ATOM 700 C C . ILE A 1 86 ? 1.209 10.060 11.504 1.00 97.88 86 ILE A C 1
ATOM 702 O O . ILE A 1 86 ? 1.216 11.172 12.021 1.00 97.88 86 ILE A O 1
ATOM 706 N N . LEU A 1 87 ? 0.261 9.691 10.638 1.00 97.81 87 LEU A N 1
ATOM 707 C CA . LEU A 1 87 ? -0.847 10.562 10.247 1.00 97.81 87 LEU A CA 1
ATOM 708 C C . LEU A 1 87 ? -1.721 10.946 11.443 1.00 97.81 87 LEU A C 1
ATOM 710 O O . LEU A 1 87 ? -2.082 12.111 11.567 1.00 97.81 87 LEU A O 1
ATOM 714 N N . TYR A 1 88 ? -2.041 9.996 12.326 1.00 98.31 88 TYR A N 1
ATOM 715 C CA . TYR A 1 88 ? -2.834 10.286 13.520 1.00 98.31 88 TYR A CA 1
ATOM 716 C C . TYR A 1 88 ? -2.097 11.210 14.501 1.00 98.31 88 TYR A C 1
ATOM 718 O O . TYR A 1 88 ? -2.714 12.106 15.062 1.00 98.31 88 TYR A O 1
ATOM 726 N N . ASP A 1 89 ? -0.779 11.055 14.662 1.00 98.25 89 ASP A N 1
ATOM 727 C CA . ASP A 1 89 ? 0.026 11.943 15.515 1.00 98.25 89 ASP A CA 1
ATOM 728 C C . ASP A 1 89 ? 0.089 13.377 14.991 1.00 98.25 89 ASP A C 1
ATOM 730 O O . ASP A 1 89 ? 0.082 14.326 15.773 1.00 98.25 89 ASP A O 1
ATOM 734 N N . LEU A 1 90 ? 0.163 13.537 13.669 1.00 98.38 90 LEU A N 1
ATOM 735 C CA . LEU A 1 90 ? 0.206 14.849 13.027 1.00 98.38 90 LEU A CA 1
ATOM 736 C C . LEU A 1 90 ? -1.173 15.520 12.975 1.00 98.38 90 LEU A C 1
ATOM 738 O O . LEU A 1 90 ? -1.252 16.747 13.024 1.00 98.38 90 LEU A O 1
ATOM 742 N N . TYR A 1 91 ? -2.248 14.733 12.869 1.00 98.25 91 TYR A N 1
ATOM 743 C CA . TYR A 1 91 ? -3.614 15.222 12.667 1.00 98.25 91 TYR A CA 1
ATOM 744 C C . TYR A 1 91 ? -4.630 14.511 13.585 1.00 98.25 91 TYR A C 1
ATOM 746 O O . TYR A 1 91 ? -5.564 13.875 13.083 1.00 98.25 91 TYR A O 1
ATOM 754 N N . PRO A 1 92 ? -4.487 14.614 14.919 1.00 96.94 92 PRO A N 1
ATOM 755 C CA . PRO A 1 92 ? -5.299 13.849 15.871 1.00 96.94 92 PRO A CA 1
ATOM 756 C C . PRO A 1 92 ? -6.793 14.193 15.822 1.00 96.94 92 PRO A C 1
ATOM 758 O O . PRO A 1 92 ? -7.627 13.325 16.061 1.00 96.94 92 PRO A O 1
ATOM 761 N N . ASP A 1 93 ? -7.135 15.429 15.455 1.00 96.94 93 ASP A N 1
ATOM 762 C CA . ASP A 1 93 ? -8.522 15.905 15.372 1.00 96.94 93 ASP A CA 1
ATOM 763 C C . ASP A 1 93 ? -9.170 15.647 13.995 1.00 96.94 93 ASP A C 1
ATOM 765 O O . ASP A 1 93 ? -10.285 16.099 13.725 1.00 96.94 93 ASP A O 1
ATOM 769 N N . SER A 1 94 ? -8.475 14.951 13.084 1.00 98.06 94 SER A N 1
ATOM 770 C CA . SER A 1 94 ? -8.998 14.664 11.746 1.00 98.06 94 SER A CA 1
ATOM 771 C C . SER A 1 94 ? -10.194 13.707 11.814 1.00 98.06 94 SER A C 1
ATOM 773 O O . SER A 1 94 ? -10.046 12.587 12.306 1.00 98.06 94 SER A O 1
ATOM 775 N N . PRO A 1 95 ? -11.352 14.053 11.219 1.00 96.81 95 PRO A N 1
ATOM 776 C CA . PRO A 1 95 ? -12.518 13.167 11.197 1.00 96.81 95 PRO A CA 1
ATOM 777 C C . PRO A 1 95 ? -12.322 11.939 10.292 1.00 96.81 95 PRO A C 1
ATOM 779 O O . PRO A 1 95 ? -13.159 11.039 10.280 1.00 96.81 95 PRO A O 1
ATOM 782 N N . TYR A 1 96 ? -11.240 11.904 9.508 1.00 95.69 96 TYR A N 1
ATOM 783 C CA . TYR A 1 96 ? -10.941 10.834 8.554 1.00 95.69 96 TYR A CA 1
ATOM 784 C C . TYR A 1 96 ? -9.919 9.822 9.080 1.00 95.69 96 TYR A C 1
ATOM 786 O O . TYR A 1 96 ? -9.625 8.841 8.396 1.00 95.69 96 TYR A O 1
ATOM 794 N N . LEU A 1 97 ? -9.353 10.056 10.268 1.00 97.88 97 LEU A N 1
ATOM 795 C CA . LEU A 1 97 ? -8.354 9.182 10.870 1.00 97.88 97 LEU A CA 1
ATOM 796 C C . LEU A 1 97 ? -8.926 8.470 12.090 1.00 97.88 97 LEU A C 1
ATOM 798 O O . LEU A 1 97 ? -9.622 9.046 12.918 1.00 97.88 97 LEU A O 1
ATOM 802 N N . LEU A 1 98 ? -8.587 7.191 12.207 1.00 98.12 98 LEU A N 1
ATOM 803 C CA . LEU A 1 98 ? -8.844 6.410 13.408 1.00 98.12 98 LEU A CA 1
ATOM 804 C C . LEU A 1 98 ? -7.623 6.479 14.315 1.00 98.12 98 LEU A C 1
ATOM 806 O O . LEU A 1 98 ? -6.489 6.371 13.833 1.00 98.12 98 LEU A O 1
ATOM 810 N N . GLN A 1 99 ? -7.867 6.569 15.625 1.00 98.12 99 GLN A N 1
ATOM 811 C CA . GLN A 1 99 ? -6.816 6.464 16.631 1.00 98.12 99 GLN A CA 1
ATOM 812 C C . GLN A 1 99 ? -5.958 5.237 16.352 1.00 98.12 99 GLN A C 1
ATOM 814 O O . GLN A 1 99 ? -6.465 4.123 16.243 1.00 98.12 99 GLN A O 1
ATOM 819 N N . THR A 1 100 ? -4.660 5.456 16.193 1.00 98.44 100 THR A N 1
ATOM 820 C CA . THR A 1 100 ? -3.704 4.410 15.840 1.00 98.44 100 THR A CA 1
ATOM 821 C C . THR A 1 100 ? -2.495 4.522 16.763 1.00 98.44 100 THR A C 1
ATOM 823 O O . THR A 1 100 ? -2.132 5.630 17.147 1.00 98.44 100 THR A O 1
ATOM 826 N N . ASP A 1 101 ? -1.876 3.398 17.128 1.00 98.25 101 ASP A N 1
ATOM 827 C CA . ASP A 1 101 ? -0.630 3.330 17.897 1.00 98.25 101 ASP A CA 1
ATOM 828 C C . ASP A 1 101 ? 0.213 2.093 17.522 1.00 98.25 101 ASP A C 1
ATOM 830 O O . ASP A 1 101 ? -0.265 1.133 16.918 1.00 98.25 101 ASP A O 1
ATOM 834 N N . PHE A 1 102 ? 1.508 2.123 17.837 1.00 98.31 102 PHE A N 1
ATOM 835 C CA . PHE A 1 102 ? 2.397 0.960 17.778 1.00 98.31 102 PHE A CA 1
ATOM 836 C C . PHE A 1 102 ? 2.213 0.022 18.982 1.00 98.31 102 PHE A C 1
ATOM 838 O O . PHE A 1 102 ? 2.748 -1.088 18.983 1.00 98.31 102 PHE A O 1
ATOM 845 N N . LYS A 1 103 ? 1.465 0.450 20.005 1.00 97.75 103 LYS A N 1
ATOM 846 C CA . LYS A 1 103 ? 1.092 -0.337 21.188 1.00 97.75 103 LYS A CA 1
ATOM 847 C C . LYS A 1 103 ? -0.433 -0.502 21.286 1.00 97.75 103 LYS A C 1
ATOM 849 O O . LYS A 1 103 ? -1.153 0.314 20.721 1.00 97.75 103 LYS A O 1
ATOM 854 N N . PRO A 1 104 ? -0.940 -1.520 22.006 1.00 97.75 104 PRO A N 1
ATOM 855 C CA . PRO A 1 104 ? -2.375 -1.662 22.237 1.00 97.75 104 PRO A CA 1
ATOM 856 C C . PRO A 1 104 ? -2.990 -0.409 22.870 1.00 97.75 104 PRO A C 1
ATOM 858 O O . PRO A 1 104 ? -2.412 0.174 23.787 1.00 97.75 104 PRO A O 1
ATOM 861 N N . LEU A 1 105 ? -4.181 -0.039 22.405 1.00 97.56 105 LEU A N 1
ATOM 862 C CA . LEU A 1 105 ? -4.981 1.084 22.889 1.00 97.56 105 LEU A CA 1
ATOM 863 C C . LEU A 1 105 ? -5.803 0.648 24.122 1.00 97.56 105 LEU A C 1
ATOM 865 O O . LEU A 1 105 ? -6.708 -0.178 23.973 1.00 97.56 105 LEU A O 1
ATOM 869 N N . PRO A 1 106 ? -5.518 1.142 25.342 1.00 95.94 106 PRO A N 1
ATOM 870 C CA . PRO A 1 106 ? -6.243 0.720 26.542 1.00 95.94 106 PRO A CA 1
ATOM 871 C C . PRO A 1 106 ? -7.691 1.217 26.533 1.00 95.94 106 PRO A C 1
ATOM 873 O O . PRO A 1 106 ? -7.938 2.390 26.266 1.00 95.94 106 PRO A O 1
ATOM 876 N N . GLY A 1 107 ? -8.653 0.347 26.856 1.00 96.94 107 GLY A N 1
ATOM 877 C CA . GLY A 1 107 ? -10.069 0.723 26.946 1.00 96.94 107 GLY A CA 1
ATOM 878 C C . GLY A 1 107 ? -10.756 0.959 25.596 1.00 96.94 107 GLY A C 1
ATOM 879 O O . GLY A 1 107 ? -11.913 1.369 25.570 1.00 96.94 107 GLY A O 1
ATOM 880 N N . VAL A 1 108 ? -10.076 0.685 24.478 1.00 97.44 108 VAL A N 1
ATOM 881 C CA . VAL A 1 108 ? -10.585 0.916 23.122 1.00 97.44 108 VAL A CA 1
ATOM 882 C C . VAL A 1 108 ? -10.669 -0.412 22.377 1.00 97.44 108 VAL A C 1
ATOM 884 O O . VAL A 1 108 ? -9.687 -1.148 22.275 1.00 97.44 108 VAL A O 1
ATOM 887 N N . ARG A 1 109 ? -11.846 -0.719 21.818 1.00 98.06 109 ARG A N 1
ATOM 888 C CA . ARG A 1 109 ? -11.994 -1.832 20.870 1.00 98.06 109 ARG A CA 1
ATOM 889 C C . ARG A 1 109 ? -11.150 -1.526 19.637 1.00 98.06 109 ARG A C 1
ATOM 891 O O . ARG A 1 109 ? -11.267 -0.445 19.064 1.00 98.06 109 ARG A O 1
ATOM 898 N N . GLN A 1 110 ? -10.317 -2.465 19.213 1.00 98.38 110 GLN A N 1
ATOM 899 C CA . GLN A 1 110 ? -9.248 -2.182 18.257 1.00 98.38 110 GLN A CA 1
ATOM 900 C C . GLN A 1 110 ? -8.981 -3.352 17.315 1.00 98.38 110 GLN A C 1
ATOM 902 O O . GLN A 1 110 ? -9.451 -4.471 17.516 1.00 98.38 110 GLN A O 1
ATOM 907 N N . VAL A 1 111 ? -8.210 -3.076 16.273 1.00 98.00 111 VAL A N 1
ATOM 908 C CA . VAL A 1 111 ? -7.706 -4.060 15.327 1.00 98.00 111 VAL A CA 1
ATOM 909 C C . VAL A 1 111 ? -6.183 -4.032 15.354 1.00 98.00 111 VAL A C 1
ATOM 911 O O . VAL A 1 111 ? -5.575 -3.001 15.070 1.00 98.00 111 VAL A O 1
ATOM 914 N N . GLU A 1 112 ? -5.576 -5.174 15.661 1.00 97.88 112 GLU A N 1
ATOM 915 C CA . GLU A 1 112 ? -4.154 -5.429 15.450 1.00 97.88 112 GLU A CA 1
ATOM 916 C C . GLU A 1 112 ? -3.936 -5.825 13.984 1.00 97.88 112 GLU A C 1
ATOM 918 O O . GLU A 1 112 ? -4.572 -6.757 13.485 1.00 97.88 112 GLU A O 1
ATOM 923 N N . LYS A 1 113 ? -3.035 -5.129 13.285 1.00 96.94 113 LYS A N 1
ATOM 924 C CA . LYS A 1 113 ? -2.689 -5.393 11.880 1.00 96.94 113 LYS A CA 1
ATOM 925 C C . LYS A 1 113 ? -1.178 -5.376 11.697 1.00 96.94 113 LYS A C 1
ATOM 927 O O . LYS A 1 113 ? -0.489 -4.542 12.277 1.00 96.94 113 LYS A O 1
ATOM 932 N N . LYS A 1 114 ? -0.653 -6.225 10.817 1.00 96.75 114 LYS A N 1
ATOM 933 C CA . LYS A 1 114 ? 0.769 -6.202 10.437 1.00 96.75 114 LYS A CA 1
ATOM 934 C C . LYS A 1 114 ? 1.073 -5.044 9.487 1.00 96.75 114 LYS A C 1
ATOM 936 O O . LYS A 1 114 ? 0.289 -4.789 8.564 1.00 96.75 114 LYS A O 1
ATOM 941 N N . MET A 1 115 ? 2.203 -4.356 9.703 1.00 95.50 115 MET A N 1
ATOM 942 C CA . MET A 1 115 ? 2.583 -3.135 8.969 1.00 95.50 115 MET A CA 1
ATOM 943 C C . MET A 1 115 ? 2.474 -3.304 7.449 1.00 95.50 115 MET A C 1
ATOM 945 O O . MET A 1 115 ? 1.761 -2.527 6.819 1.00 95.50 115 MET A O 1
ATOM 949 N N . PHE A 1 116 ? 3.062 -4.365 6.897 1.00 94.50 116 PHE A N 1
ATOM 950 C CA . PHE A 1 116 ? 3.040 -4.684 5.462 1.00 94.50 116 PHE A CA 1
ATOM 951 C C . PHE A 1 116 ? 2.089 -5.841 5.101 1.00 94.50 116 PHE A C 1
ATOM 953 O O . PHE A 1 116 ? 2.163 -6.414 4.021 1.00 94.50 116 PHE A O 1
ATOM 960 N N . GLY A 1 117 ? 1.161 -6.200 5.997 1.00 91.94 117 GLY A N 1
ATOM 961 C CA . GLY A 1 117 ? 0.186 -7.258 5.712 1.00 91.94 117 GLY A CA 1
ATOM 962 C C . GLY A 1 117 ? -0.785 -6.885 4.586 1.00 91.94 117 GLY A C 1
ATOM 963 O O . GLY A 1 117 ? -1.196 -5.727 4.475 1.00 91.94 117 GLY A O 1
ATOM 964 N N . ARG A 1 118 ? -1.209 -7.863 3.788 1.00 91.81 118 ARG A N 1
ATOM 965 C CA . ARG A 1 118 ? -2.160 -7.678 2.679 1.00 91.81 118 ARG A CA 1
ATOM 966 C C . ARG A 1 118 ? -3.423 -8.507 2.886 1.00 91.81 118 ARG A C 1
ATOM 968 O O . ARG A 1 118 ? -3.445 -9.417 3.705 1.00 91.81 118 ARG A O 1
ATOM 975 N N . GLU A 1 119 ? -4.485 -8.139 2.173 1.00 88.38 119 GLU A N 1
ATOM 976 C CA . GLU A 1 119 ? -5.710 -8.949 2.021 1.00 88.38 119 GLU A CA 1
ATOM 977 C C . GLU A 1 119 ? -6.415 -9.369 3.324 1.00 88.38 119 GLU A C 1
ATOM 979 O O . GLU A 1 119 ? -7.207 -10.303 3.344 1.00 88.38 119 GLU A O 1
ATOM 984 N N . GLY A 1 120 ? -6.169 -8.649 4.420 1.00 86.56 120 GLY A N 1
ATOM 985 C CA . GLY A 1 120 ? -6.744 -8.965 5.727 1.00 86.56 120 GLY A CA 1
ATOM 986 C C . GLY A 1 120 ? -6.009 -10.067 6.493 1.00 86.56 120 GLY A C 1
ATOM 987 O O . GLY A 1 120 ? -6.413 -10.362 7.610 1.00 86.56 120 GLY A O 1
ATOM 988 N N . ALA A 1 121 ? -4.914 -10.615 5.965 1.00 92.06 121 ALA A N 1
ATOM 989 C CA . ALA A 1 121 ? -4.102 -11.622 6.641 1.00 92.06 121 ALA A CA 1
ATOM 990 C C . ALA A 1 121 ? -3.431 -11.083 7.918 1.00 92.06 121 ALA A C 1
ATOM 992 O O . ALA A 1 121 ? -3.122 -9.890 8.026 1.00 92.06 121 ALA A O 1
ATOM 993 N N . ASN A 1 122 ? -3.185 -11.977 8.882 1.00 94.31 122 ASN A N 1
ATOM 994 C CA . ASN A 1 122 ? -2.575 -11.663 10.183 1.00 94.31 122 ASN A CA 1
ATOM 995 C C . ASN A 1 122 ? -3.242 -10.484 10.914 1.00 94.31 122 ASN A C 1
ATOM 997 O O . ASN A 1 122 ? -2.567 -9.671 11.555 1.00 94.31 122 ASN A O 1
ATOM 1001 N N . THR A 1 123 ? -4.563 -10.373 10.794 1.00 95.50 123 THR A N 1
ATOM 1002 C CA . THR A 1 123 ? -5.363 -9.340 11.456 1.00 95.50 123 THR A CA 1
ATOM 1003 C C . THR A 1 123 ? -6.088 -9.934 12.654 1.00 95.50 123 THR A C 1
ATOM 1005 O O . THR A 1 123 ? -6.593 -11.055 12.571 1.00 95.50 123 THR A O 1
ATOM 1008 N N . ALA A 1 124 ? -6.190 -9.185 13.751 1.00 97.12 124 ALA A N 1
ATOM 1009 C CA . ALA A 1 124 ? -6.965 -9.583 14.920 1.00 97.12 124 ALA A CA 1
ATOM 1010 C C . ALA A 1 124 ? -7.832 -8.445 15.450 1.00 97.12 124 ALA A C 1
ATOM 1012 O O . ALA A 1 124 ? -7.385 -7.307 15.535 1.00 97.12 124 ALA A O 1
ATOM 1013 N N . ILE A 1 125 ? -9.066 -8.758 15.836 1.00 97.69 125 ILE A N 1
ATOM 1014 C CA . ILE A 1 125 ? -9.966 -7.825 16.515 1.00 97.69 125 ILE A CA 1
ATOM 1015 C C . ILE A 1 125 ? -9.827 -8.063 18.014 1.00 97.69 125 ILE A C 1
ATOM 1017 O O . ILE A 1 125 ? -9.994 -9.195 18.472 1.00 97.69 125 ILE A O 1
ATOM 1021 N N . LEU A 1 126 ? -9.546 -7.002 18.764 1.00 98.00 126 LEU A N 1
ATOM 1022 C CA . LEU A 1 126 ? -9.443 -7.020 20.217 1.00 98.00 126 LEU A CA 1
ATOM 1023 C C . LEU A 1 126 ? -10.601 -6.223 20.833 1.00 98.00 126 LEU A C 1
ATOM 1025 O O . LEU A 1 126 ? -10.992 -5.173 20.309 1.00 98.00 126 LEU A O 1
ATOM 1029 N N . ASP A 1 127 ? -11.150 -6.715 21.940 1.00 97.00 127 ASP A N 1
ATOM 1030 C CA . ASP A 1 127 ? -12.101 -5.958 22.755 1.00 97.00 127 ASP A CA 1
ATOM 1031 C C . ASP A 1 127 ? -11.402 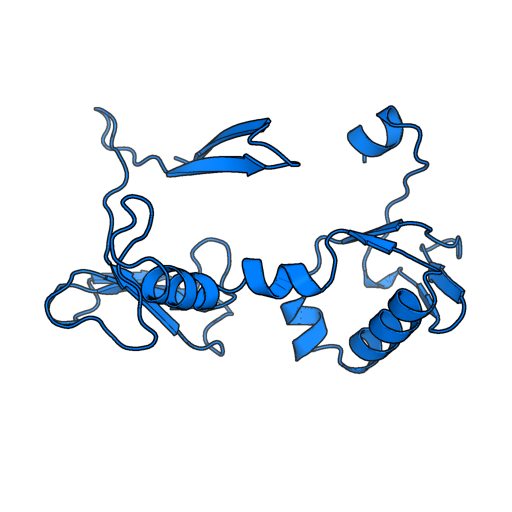-4.812 23.517 1.00 97.00 127 ASP A C 1
ATOM 1033 O O . ASP A 1 127 ? -10.184 -4.631 23.442 1.00 97.00 127 ASP A O 1
ATOM 1037 N N . ALA A 1 128 ? -12.177 -4.016 24.256 1.00 96.44 128 ALA A N 1
ATOM 1038 C CA . ALA A 1 128 ? -11.650 -2.900 25.048 1.00 96.44 128 ALA A CA 1
ATOM 1039 C C . ALA A 1 128 ? -10.722 -3.338 26.202 1.00 96.44 128 ALA A C 1
ATOM 1041 O O . ALA A 1 128 ? -9.965 -2.521 26.727 1.00 96.44 128 ALA A O 1
ATOM 1042 N N . HIS A 1 129 ? -10.765 -4.615 26.589 1.00 95.31 129 HIS A N 1
ATOM 1043 C CA . HIS A 1 129 ? -9.897 -5.217 27.600 1.00 95.31 129 HIS A CA 1
ATOM 1044 C C . HIS A 1 129 ? -8.629 -5.838 26.988 1.00 95.31 129 HIS A C 1
ATOM 104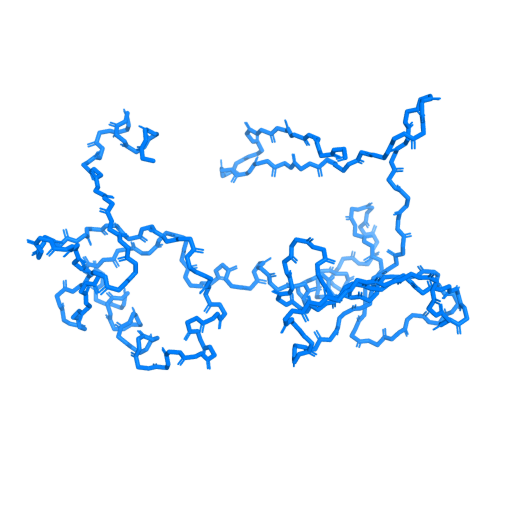6 O O . HIS A 1 129 ? -7.769 -6.319 27.721 1.00 95.31 129 HIS A O 1
ATOM 1052 N N . GLY A 1 130 ? -8.489 -5.808 25.657 1.00 94.00 130 GLY A N 1
ATOM 1053 C CA . GLY A 1 130 ? -7.366 -6.392 24.930 1.00 94.00 130 GLY A CA 1
ATOM 1054 C C . GLY A 1 130 ? -7.521 -7.884 24.627 1.00 94.00 130 GLY A C 1
ATOM 1055 O O . GLY A 1 130 ? -6.589 -8.488 24.093 1.00 94.00 130 GLY A O 1
ATOM 1056 N N . ASN A 1 131 ? -8.675 -8.492 24.917 1.00 96.00 131 ASN A N 1
ATOM 1057 C CA . ASN A 1 131 ? -8.918 -9.892 24.590 1.00 96.00 131 ASN A CA 1
ATOM 1058 C C . ASN A 1 131 ? -9.198 -10.046 23.097 1.00 96.00 131 ASN A C 1
ATOM 1060 O O . ASN A 1 131 ? -9.925 -9.257 22.492 1.00 96.00 131 ASN A O 1
ATOM 1064 N N . ARG A 1 132 ? -8.655 -11.105 22.497 1.00 96.44 132 ARG A N 1
ATOM 1065 C CA . ARG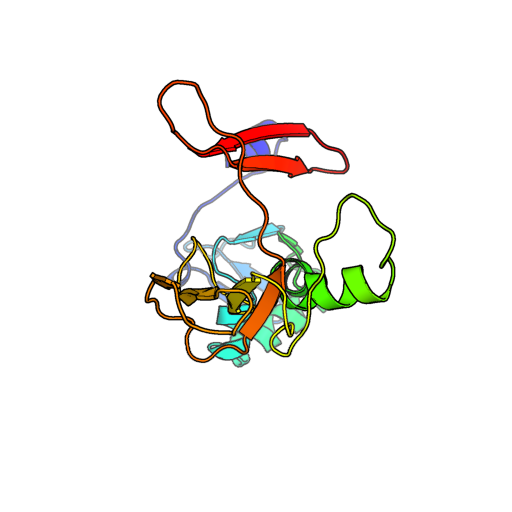 A 1 132 ? -8.845 -11.408 21.077 1.00 96.44 132 ARG A CA 1
ATOM 1066 C C . ARG A 1 132 ? -10.240 -11.982 20.832 1.00 96.44 132 ARG A C 1
ATOM 1068 O O . ARG A 1 132 ? -10.564 -13.048 21.338 1.00 96.44 132 ARG A O 1
ATOM 1075 N N . ILE A 1 133 ? -11.034 -11.280 20.028 1.00 96.62 133 ILE A N 1
ATOM 1076 C CA . ILE A 1 133 ? -12.396 -11.673 19.634 1.00 96.62 133 ILE A CA 1
ATOM 1077 C C . ILE A 1 133 ? -12.365 -12.520 18.358 1.00 96.62 133 ILE A C 1
ATOM 1079 O O . ILE A 1 133 ? -13.106 -13.485 18.219 1.00 96.62 133 ILE A O 1
ATOM 1083 N N . ALA A 1 134 ? -11.517 -12.134 17.408 1.00 95.00 134 ALA A N 1
ATOM 1084 C CA . ALA A 1 134 ? -11.370 -12.810 16.127 1.00 95.00 134 ALA A CA 1
ATOM 1085 C C . ALA A 1 134 ? -9.952 -12.609 15.600 1.00 95.00 134 ALA A C 1
ATOM 1087 O O . ALA A 1 134 ? -9.323 -11.586 15.883 1.00 95.00 134 ALA A O 1
ATOM 1088 N N . SER A 1 135 ? -9.463 -13.553 14.805 1.00 95.81 135 SER A N 1
ATOM 1089 C CA . SER A 1 135 ? -8.202 -13.398 14.090 1.00 95.81 135 SER A CA 1
ATOM 1090 C C . SER A 1 135 ? -8.167 -14.187 12.798 1.00 95.81 135 SER A C 1
ATOM 1092 O O . SER A 1 135 ? -8.933 -15.123 12.595 1.00 95.81 135 SER A O 1
ATOM 1094 N N . THR A 1 136 ? -7.241 -13.786 11.945 1.00 95.31 136 THR A N 1
ATOM 1095 C CA . THR A 1 136 ? -6.891 -14.448 10.694 1.00 95.31 136 THR A CA 1
ATOM 1096 C C . THR A 1 136 ? -5.407 -14.775 10.715 1.00 95.31 136 THR A C 1
ATOM 1098 O O . THR A 1 136 ? -4.600 -13.997 11.234 1.00 95.31 136 THR A O 1
ATOM 1101 N N . ASP A 1 137 ? -5.052 -15.918 10.144 1.00 94.06 137 ASP A N 1
ATOM 1102 C CA . ASP A 1 137 ? -3.659 -16.313 9.968 1.00 94.06 137 ASP A CA 1
ATOM 1103 C C . ASP A 1 137 ? -3.063 -15.682 8.702 1.00 94.06 137 ASP A C 1
ATOM 1105 O O . ASP A 1 137 ? -3.720 -14.922 7.982 1.00 94.06 137 ASP A O 1
ATOM 1109 N N . GLY A 1 138 ? -1.784 -15.951 8.453 1.00 93.06 138 GLY A N 1
ATOM 1110 C CA . GLY A 1 138 ? -1.106 -15.512 7.240 1.00 93.06 138 GLY A CA 1
ATOM 1111 C C . GLY A 1 138 ? 0.415 -15.431 7.372 1.00 93.06 138 GLY A C 1
ATOM 1112 O O . GLY A 1 138 ? 0.962 -15.659 8.457 1.00 93.06 138 GLY A O 1
ATOM 1113 N N . PRO A 1 139 ? 1.106 -15.069 6.280 1.00 93.19 139 PRO A N 1
ATOM 1114 C CA . PRO A 1 139 ? 2.568 -15.107 6.199 1.00 93.19 139 PRO A CA 1
ATOM 1115 C C . PRO A 1 139 ? 3.267 -13.905 6.863 1.00 93.19 139 PRO A C 1
ATOM 1117 O O . PRO A 1 139 ? 4.479 -13.908 7.068 1.00 93.19 139 PRO A O 1
ATOM 1120 N N . TYR A 1 140 ? 2.524 -12.869 7.254 1.00 92.44 140 TYR A N 1
ATOM 1121 C CA . TYR A 1 140 ? 3.060 -11.572 7.682 1.00 92.44 140 TYR A CA 1
ATOM 1122 C C . TYR A 1 140 ? 3.385 -11.487 9.178 1.00 92.44 140 TYR A C 1
ATOM 1124 O O . TYR A 1 140 ? 3.576 -10.392 9.711 1.00 92.44 140 TYR A O 1
ATOM 1132 N N . ALA A 1 141 ? 3.431 -12.621 9.885 1.00 90.94 141 ALA A N 1
ATOM 1133 C CA . ALA A 1 141 ? 3.630 -12.667 11.335 1.00 90.94 141 ALA A CA 1
ATOM 1134 C C . ALA A 1 141 ? 4.923 -11.967 11.795 1.00 90.94 141 ALA A C 1
ATOM 1136 O O . ALA A 1 141 ? 4.941 -11.366 12.871 1.00 90.94 141 ALA A O 1
ATOM 1137 N N . HIS A 1 142 ? 5.962 -12.010 10.955 1.00 91.44 142 HIS A N 1
ATOM 1138 C CA . HIS A 1 142 ? 7.288 -11.445 11.197 1.00 91.44 142 HIS A CA 1
ATOM 1139 C C . HIS A 1 142 ? 7.316 -9.905 11.203 1.00 91.44 142 HIS A C 1
ATOM 1141 O O . HIS A 1 142 ? 8.205 -9.309 11.812 1.00 91.44 142 HIS A O 1
ATOM 1147 N N . TYR A 1 143 ? 6.340 -9.239 10.579 1.00 94.69 143 TYR A N 1
ATOM 1148 C CA . TYR A 1 143 ? 6.249 -7.783 10.633 1.00 94.69 143 TYR A CA 1
ATOM 1149 C C . TYR A 1 143 ? 5.745 -7.295 11.996 1.00 94.69 143 TYR A C 1
ATOM 1151 O O . TYR A 1 143 ? 4.954 -7.942 12.692 1.00 94.69 143 TYR A O 1
ATOM 1159 N N . LYS A 1 144 ? 6.165 -6.082 12.365 1.00 95.75 144 LYS A N 1
ATOM 1160 C CA . LYS A 1 144 ? 5.625 -5.395 13.540 1.00 95.75 144 LYS A CA 1
ATOM 1161 C C . LYS A 1 144 ? 4.135 -5.108 13.347 1.00 95.75 144 LYS A C 1
ATOM 1163 O O . LYS A 1 144 ? 3.662 -4.886 12.228 1.00 95.75 144 LYS A O 1
ATOM 1168 N N . SER A 1 145 ? 3.408 -5.112 14.456 1.00 97.56 145 SER A N 1
ATOM 1169 C CA . SER A 1 145 ? 1.987 -4.780 14.481 1.00 97.56 145 SER A CA 1
ATOM 1170 C C . SER A 1 145 ? 1.774 -3.272 14.657 1.00 97.56 145 SER A C 1
ATOM 1172 O O . SER A 1 145 ? 2.590 -2.577 15.263 1.00 97.56 145 SER A O 1
ATOM 1174 N N . VAL A 1 146 ? 0.652 -2.788 14.138 1.00 98.19 146 VAL A N 1
ATOM 1175 C CA . VAL A 1 146 ? 0.007 -1.529 14.515 1.00 98.19 146 VAL A CA 1
ATOM 1176 C C . VAL A 1 146 ? -1.369 -1.844 15.088 1.00 98.19 146 VAL A C 1
ATOM 1178 O O . VAL A 1 146 ? -1.994 -2.836 14.703 1.00 98.19 146 VAL A O 1
ATOM 1181 N N . TYR A 1 147 ? -1.841 -0.991 15.982 1.00 98.50 147 TYR A N 1
ATOM 1182 C CA . TYR A 1 147 ? -3.130 -1.099 16.645 1.00 98.50 147 TYR A CA 1
ATOM 1183 C C . TYR A 1 147 ? -3.962 0.110 16.267 1.00 98.50 147 TYR A C 1
ATOM 1185 O O . TYR A 1 147 ? -3.514 1.240 16.421 1.00 98.50 147 TYR A O 1
ATOM 1193 N N . GLN A 1 148 ? -5.155 -0.120 15.740 1.00 98.50 148 GLN A N 1
ATOM 1194 C CA . GLN A 1 148 ? -6.034 0.941 15.266 1.00 98.50 148 GLN A CA 1
ATOM 1195 C C . GLN A 1 148 ? -7.423 0.766 15.866 1.00 98.50 148 GLN A C 1
ATOM 1197 O O . GLN A 1 148 ? -7.924 -0.357 15.909 1.00 98.50 148 GLN A O 1
ATOM 1202 N N . ALA A 1 149 ? -8.051 1.852 16.311 1.00 98.31 149 ALA A N 1
ATOM 1203 C CA . ALA A 1 149 ? -9.413 1.843 16.819 1.00 98.31 149 ALA A CA 1
ATOM 1204 C C . ALA A 1 149 ? -10.357 1.165 15.818 1.00 98.31 149 ALA A C 1
ATOM 1206 O O . ALA A 1 149 ? -10.251 1.336 14.602 1.00 98.31 149 ALA A O 1
ATOM 1207 N N . PHE A 1 150 ? -11.257 0.341 16.341 1.00 97.56 150 PHE A N 1
ATOM 1208 C CA . PHE A 1 150 ? -12.197 -0.413 15.534 1.00 97.56 150 PHE A CA 1
ATOM 1209 C C . PHE A 1 150 ? -13.288 0.517 14.999 1.00 97.56 150 PHE A C 1
ATOM 1211 O O . PHE A 1 150 ? -13.920 1.238 15.767 1.00 97.56 150 PHE A O 1
ATOM 1218 N N . ALA A 1 151 ? -13.546 0.449 13.695 1.00 95.81 151 ALA A N 1
ATOM 1219 C CA . ALA A 1 151 ? -14.662 1.129 13.051 1.00 95.81 151 ALA A CA 1
ATOM 1220 C C . ALA A 1 151 ? -15.626 0.097 12.463 1.00 95.81 151 ALA A C 1
ATOM 1222 O O . ALA A 1 151 ? -15.201 -0.862 11.815 1.00 95.81 151 ALA A O 1
ATOM 1223 N N . GLU A 1 152 ? -16.924 0.294 12.687 1.00 94.38 152 GLU A N 1
ATOM 1224 C CA . GLU A 1 152 ? -17.947 -0.541 12.066 1.00 94.38 152 GLU A CA 1
ATOM 1225 C C . GLU A 1 152 ? -18.149 -0.146 10.608 1.00 94.38 152 GLU A C 1
ATOM 1227 O O . GLU A 1 152 ? -18.367 1.019 10.282 1.00 94.38 152 GLU A O 1
ATOM 1232 N N . LEU A 1 153 ? -18.085 -1.143 9.726 1.00 95.19 153 LEU A N 1
ATOM 1233 C CA . LEU A 1 153 ? -18.462 -0.961 8.333 1.00 95.19 153 LEU A CA 1
ATOM 1234 C C . LEU A 1 153 ? -19.992 -0.839 8.220 1.00 95.19 153 LEU A C 1
ATOM 1236 O O . LEU A 1 153 ? -20.702 -1.566 8.928 1.00 95.19 153 LEU A O 1
ATOM 1240 N N . PRO A 1 154 ? -20.506 0.019 7.318 1.00 95.19 154 PRO A N 1
ATOM 1241 C CA . PRO A 1 154 ? -21.929 0.092 7.008 1.00 95.19 154 PRO A CA 1
ATOM 1242 C C . PRO A 1 154 ? -22.509 -1.280 6.663 1.00 95.19 154 PRO A C 1
ATOM 1244 O O . PRO A 1 154 ? -21.849 -2.080 5.993 1.00 95.19 154 PRO A O 1
ATOM 1247 N N . LYS A 1 155 ? -23.750 -1.528 7.096 1.00 96.88 155 LYS A N 1
ATOM 1248 C CA . LYS A 1 155 ? -24.491 -2.758 6.803 1.00 96.88 155 LYS A CA 1
ATOM 1249 C C . LYS A 1 155 ? -25.749 -2.474 5.997 1.00 96.88 155 LYS A C 1
ATOM 1251 O O . LYS A 1 155 ? -26.418 -1.472 6.244 1.00 96.88 155 LYS A O 1
ATOM 1256 N N . ASP A 1 156 ? -26.086 -3.371 5.078 1.00 95.44 156 ASP A N 1
ATOM 1257 C CA . ASP A 1 156 ? -27.399 -3.366 4.428 1.00 95.44 156 ASP A CA 1
ATOM 1258 C C . ASP A 1 156 ? -28.464 -4.098 5.268 1.00 95.44 156 ASP A C 1
ATOM 1260 O O . ASP A 1 156 ? -28.183 -4.673 6.322 1.00 95.44 156 ASP A O 1
ATOM 1264 N N . ALA A 1 157 ? -29.707 -4.098 4.781 1.00 96.81 157 ALA A N 1
ATOM 1265 C CA . ALA A 1 157 ? -30.822 -4.798 5.421 1.00 96.81 157 ALA A CA 1
ATOM 1266 C C . ALA A 1 157 ? -30.650 -6.331 5.468 1.00 96.81 157 ALA A C 1
ATOM 1268 O O . ALA A 1 157 ? -31.307 -6.990 6.270 1.00 96.81 157 ALA A O 1
ATOM 1269 N N . ALA A 1 158 ? -29.776 -6.900 4.632 1.00 96.06 158 ALA A N 1
ATOM 1270 C CA . ALA A 1 158 ? -29.430 -8.319 4.637 1.00 96.06 158 ALA A CA 1
ATOM 1271 C C . ALA A 1 158 ? -28.248 -8.634 5.578 1.00 96.06 158 ALA A C 1
ATOM 1273 O O . ALA A 1 158 ? -27.865 -9.795 5.714 1.00 96.06 158 ALA A O 1
ATOM 1274 N N . GLY A 1 159 ? -27.682 -7.622 6.244 1.00 95.19 159 GLY A N 1
ATOM 1275 C CA . GLY A 1 159 ? -26.578 -7.761 7.187 1.00 95.19 159 GLY A CA 1
ATOM 1276 C C . GLY A 1 159 ? -25.192 -7.852 6.544 1.00 95.19 159 GLY A C 1
ATOM 1277 O O . GLY A 1 159 ? -24.238 -8.147 7.262 1.00 95.19 159 GLY A O 1
ATOM 1278 N N . ASN A 1 160 ? -25.053 -7.594 5.238 1.00 95.69 160 ASN A N 1
ATOM 1279 C CA . ASN A 1 160 ? -23.743 -7.566 4.582 1.00 95.69 160 ASN A CA 1
ATOM 1280 C C . ASN A 1 160 ? -22.991 -6.285 4.939 1.00 95.69 160 ASN A C 1
ATOM 1282 O O . ASN A 1 160 ? -23.594 -5.213 4.958 1.00 95.69 160 ASN A O 1
ATOM 1286 N N . HIS A 1 161 ? -21.680 -6.380 5.156 1.00 95.19 161 HIS A N 1
ATOM 1287 C CA . HIS A 1 161 ? -20.809 -5.228 5.394 1.00 95.19 161 HIS A CA 1
ATOM 1288 C C . HIS A 1 161 ? -20.253 -4.666 4.090 1.00 95.19 161 HIS A C 1
ATOM 1290 O O . HIS A 1 161 ? -20.035 -5.409 3.141 1.00 95.19 161 HIS A O 1
ATOM 1296 N N . TYR A 1 162 ? -19.975 -3.363 4.063 1.00 96.12 162 TYR A N 1
ATOM 1297 C CA . TYR A 1 162 ? -19.427 -2.699 2.882 1.00 96.12 162 TYR A CA 1
ATOM 1298 C C . TYR A 1 162 ? -18.210 -1.852 3.229 1.00 96.12 162 TYR A C 1
ATOM 1300 O O . TYR A 1 162 ? -18.277 -0.949 4.061 1.00 96.12 162 TYR A O 1
ATOM 1308 N N . GLN A 1 163 ? -17.099 -2.104 2.544 1.00 95.50 163 GLN A N 1
ATOM 1309 C CA . GLN A 1 163 ? -15.902 -1.278 2.607 1.00 95.50 163 GLN A CA 1
ATOM 1310 C C . GLN A 1 163 ? -15.768 -0.467 1.317 1.00 95.50 163 GLN A C 1
ATOM 1312 O O . GLN A 1 163 ? -15.605 -1.034 0.236 1.00 95.50 163 GLN A O 1
ATOM 1317 N N . ALA A 1 164 ? -15.800 0.859 1.438 1.00 94.94 164 ALA A N 1
ATOM 1318 C CA . ALA A 1 164 ? -15.508 1.753 0.325 1.00 94.94 164 ALA A CA 1
ATOM 1319 C C . ALA A 1 164 ? -14.002 1.773 0.011 1.00 94.94 164 ALA A C 1
ATOM 1321 O O . ALA A 1 164 ? -13.163 1.735 0.914 1.00 94.94 164 ALA A O 1
ATOM 1322 N N . GLY A 1 165 ? -13.666 1.873 -1.271 1.00 95.06 165 GLY A N 1
ATOM 1323 C CA . GLY A 1 165 ? -12.319 2.120 -1.771 1.00 95.06 165 GLY A CA 1
ATOM 1324 C C . GLY A 1 165 ? -12.351 3.196 -2.849 1.00 95.06 165 GLY A C 1
ATOM 1325 O O . GLY A 1 165 ? -13.208 3.166 -3.729 1.00 95.06 165 GLY A O 1
ATOM 1326 N N . VAL A 1 166 ? -11.421 4.145 -2.776 1.00 95.81 166 VAL A N 1
ATOM 1327 C CA . VAL A 1 166 ? -11.287 5.231 -3.753 1.00 95.81 166 VAL A CA 1
ATOM 1328 C C . VAL A 1 166 ? -10.018 5.009 -4.567 1.00 95.81 166 VAL A C 1
ATOM 1330 O O . VAL A 1 166 ? -8.941 4.827 -4.001 1.00 95.81 166 VAL A O 1
ATOM 1333 N N . PHE A 1 167 ? -10.142 5.030 -5.891 1.00 95.00 167 PHE A N 1
ATOM 1334 C CA . PHE A 1 167 ? -9.008 5.070 -6.808 1.00 95.00 167 PHE A CA 1
ATOM 1335 C C . PHE A 1 167 ? -8.541 6.513 -6.970 1.00 95.00 167 PHE A C 1
ATOM 1337 O O . PHE A 1 167 ? -9.356 7.422 -7.145 1.00 95.00 167 PHE A O 1
ATOM 1344 N N . TYR A 1 168 ? -7.228 6.719 -6.915 1.00 93.31 168 TYR A N 1
ATOM 1345 C CA . TYR A 1 168 ? -6.624 8.044 -6.930 1.00 93.31 168 TYR A CA 1
ATOM 1346 C C . TYR A 1 168 ? -5.518 8.118 -7.983 1.00 93.31 168 TYR A C 1
ATOM 1348 O O . TYR A 1 168 ? -4.552 7.357 -7.927 1.00 93.31 168 TYR A O 1
ATOM 1356 N N . ILE A 1 169 ? -5.662 9.042 -8.931 1.00 91.56 169 ILE A N 1
ATOM 1357 C CA . ILE A 1 169 ? -4.669 9.371 -9.960 1.00 91.56 169 ILE A CA 1
ATOM 1358 C C . ILE A 1 169 ? -4.655 10.891 -10.040 1.00 91.56 169 ILE A C 1
ATOM 1360 O O . ILE A 1 169 ? -5.475 11.460 -10.750 1.00 91.56 169 ILE A O 1
ATOM 1364 N N . TRP A 1 170 ? -3.775 11.540 -9.268 1.00 90.88 170 TRP A N 1
ATOM 1365 C CA . TRP A 1 170 ? -3.760 12.997 -9.025 1.00 90.88 170 TRP A CA 1
ATOM 1366 C C . TRP A 1 170 ? -5.019 13.562 -8.334 1.00 90.88 170 TRP A C 1
ATOM 1368 O O . TRP A 1 170 ? -4.922 14.430 -7.474 1.00 90.88 170 TRP A O 1
ATOM 1378 N N . GLU A 1 171 ? -6.188 13.021 -8.643 1.00 96.06 171 GLU A N 1
ATOM 1379 C CA . GLU A 1 171 ? -7.471 13.259 -8.008 1.00 96.06 171 GLU A CA 1
ATOM 1380 C C . GLU A 1 171 ? -8.226 11.933 -7.824 1.00 96.06 171 GLU A C 1
ATOM 1382 O O . GLU A 1 171 ? -7.839 10.882 -8.352 1.00 96.06 171 GLU A O 1
ATOM 1387 N N . ALA A 1 172 ? -9.306 11.964 -7.044 1.00 96.19 172 ALA A N 1
ATOM 1388 C CA . ALA A 1 172 ? -10.187 10.812 -6.908 1.00 96.19 172 ALA A CA 1
ATOM 1389 C C . ALA A 1 172 ? -10.881 10.542 -8.253 1.00 96.19 172 ALA A C 1
ATOM 1391 O O . ALA A 1 172 ? -11.623 11.383 -8.749 1.00 96.19 172 ALA A O 1
ATOM 1392 N N . CYS A 1 173 ? -10.646 9.366 -8.834 1.00 96.62 173 CYS A N 1
ATOM 1393 C CA . CYS A 1 173 ? -11.090 9.026 -10.193 1.00 96.62 173 CYS A CA 1
ATOM 1394 C C . CYS A 1 173 ? -11.958 7.763 -10.258 1.00 96.62 173 CYS A C 1
ATOM 1396 O O . CYS A 1 173 ? -12.455 7.399 -11.321 1.00 96.62 173 CYS A O 1
ATOM 1398 N N . GLY A 1 174 ? -12.173 7.092 -9.128 1.00 96.75 174 GLY A N 1
ATOM 1399 C CA . GLY A 1 174 ? -13.055 5.937 -9.063 1.00 96.75 174 GLY A CA 1
ATOM 1400 C C . GLY A 1 174 ? -13.467 5.621 -7.637 1.00 96.75 174 GLY A C 1
ATOM 1401 O O . GLY A 1 174 ? -12.713 5.856 -6.696 1.00 96.75 174 GLY A O 1
ATOM 1402 N N . LEU A 1 175 ? -14.661 5.061 -7.487 1.00 96.94 175 LEU A N 1
ATOM 1403 C CA . LEU A 1 175 ? -15.192 4.571 -6.221 1.00 96.94 175 LEU A CA 1
ATOM 1404 C C . LEU A 1 175 ? -15.657 3.131 -6.423 1.00 96.94 175 LEU A C 1
ATOM 1406 O O . LEU A 1 175 ? -16.376 2.833 -7.374 1.00 96.94 175 LEU A O 1
ATOM 1410 N N . GLY A 1 176 ? -15.254 2.250 -5.518 1.00 96.19 176 GLY A N 1
ATOM 1411 C CA . GLY A 1 176 ? -15.709 0.869 -5.460 1.00 96.19 176 GLY A CA 1
ATOM 1412 C C . GLY A 1 176 ? -16.129 0.495 -4.047 1.00 96.19 176 GLY A C 1
ATOM 1413 O O . GLY A 1 176 ? -15.673 1.090 -3.072 1.00 96.19 176 GLY A O 1
ATOM 1414 N N . PHE A 1 177 ? -16.983 -0.517 -3.938 1.00 94.88 177 PHE A N 1
ATOM 1415 C CA . PHE A 1 177 ? -17.342 -1.124 -2.663 1.00 94.88 177 PHE A CA 1
ATOM 1416 C C . PHE A 1 177 ? -16.984 -2.602 -2.698 1.00 94.88 177 PHE A C 1
ATOM 1418 O O . PHE A 1 177 ? -17.363 -3.318 -3.626 1.00 94.88 177 PHE A O 1
ATOM 1425 N N . ARG A 1 178 ? -16.264 -3.059 -1.675 1.00 93.88 178 ARG A N 1
ATOM 1426 C CA . ARG A 1 178 ? -16.094 -4.481 -1.391 1.00 93.88 178 ARG A CA 1
ATOM 1427 C C . ARG A 1 178 ? -17.146 -4.892 -0.369 1.00 93.88 178 ARG A C 1
ATOM 1429 O O . ARG A 1 178 ? -17.296 -4.215 0.647 1.00 93.88 178 ARG A O 1
ATOM 1436 N N . ARG A 1 179 ? -17.846 -5.979 -0.670 1.00 90.94 179 ARG A N 1
ATOM 1437 C CA . ARG A 1 179 ? -18.767 -6.661 0.238 1.00 90.94 179 ARG A CA 1
ATOM 1438 C C . ARG A 1 179 ? -18.060 -7.842 0.890 1.00 90.94 179 ARG A C 1
ATOM 1440 O O . ARG A 1 179 ? -17.301 -8.516 0.153 1.00 90.94 179 ARG A O 1
#

Secondary structure (DSSP, 8-state):
-HHHHHTT-------GGG-EEETTTEEE-TT-PEESEEE--S-HHHHHHH-HHHHHHHHHHHHHTSSEEES-GGGHHHH-THHHHHHHHH-TT-TT---EESS--TTS-EEEEETT--TTTT-EEE-TTS-EEEE---GGGGSPEEEEE--PPPB-TT--B-EEEEEEESEEEEEEEE-

Radius of gyration: 20.09 Å; chains: 1; bounding box: 55×32×55 Å

Foldseek 3Di:
DVVCVVVVDDDDDDDPVLWDFDLQQGIAGNVRDHAQEDEDPDDLVCCVPPPVVVVVSVVSRVVNSNHHYVVDSCCNCVLFPVVLQVCCVVCVPDPPHFHKDLDEDAQAFKKKDFGNDPDQAQIFTAHNHRHTPDGHHDDRPPGRIMITGDDAADADPVGDGWDWDFDDDVHGDDIDIDD

Sequence (179 aa):
QSVAHDAGFYTDFCFMDEAGFDQEAGVFNRDQQLADFWFKLYPWEDIASEELELCRMLEKIATRGSTRFLNPAYTLLFQSKGMLKILYDLYPDSPYLLQTDFKPLPGVRQVEKKMFGREGANTAILDAHGNRIASTDGPYAHYKSVYQAFAELPKDAAGNHYQAGVFYIWEACGLGFRR

pLDDT: mean 95.39, std 2.25, range [86.12, 98.5]